Protein AF-A0A2A9P8Y3-F1 (afdb_monomer_lite)

Foldseek 3Di:
DPPLCPPCPPPDPVRSVVSVVVVVADWDWDWAQDPVRDIDIDIGRDDDPDDDDPPDPPHVCRCVVVDDPPPD

Organism: Ophiocordyceps unilateralis (NCBI:txid268505)

pLDDT: mean 78.95, std 13.92, range [38.94, 95.75]

Sequence (72 aa):
MLYDFVGTESMTSVQLSRRLAGTGKTYGLGWFRGRDGQTHCGVDEEELTGSYRHGVDDSKQNQPWNTTWDVF

Secondary structure (DSSP, 8-state):
--GGGTT-TT--HHHHHHHHHTTT---EEEEEE-TTSSEEEEEE-S--SS---TT--GGGG--GGGS-GGG-

Structure (mmCIF, N/CA/C/O backbone):
data_AF-A0A2A9P8Y3-F1
#
_entry.id   AF-A0A2A9P8Y3-F1
#
loop_
_atom_site.group_PDB
_atom_site.id
_atom_site.type_symbol
_atom_site.label_atom_id
_atom_site.label_alt_id
_atom_site.label_comp_id
_atom_site.label_asym_id
_atom_site.label_entity_id
_atom_site.label_seq_id
_atom_site.pdbx_PDB_ins_code
_atom_site.Cartn_x
_atom_site.Cartn_y
_atom_site.Cartn_z
_atom_site.occupancy
_atom_site.B_iso_or_equiv
_atom_site.auth_seq_id
_atom_site.auth_comp_id
_atom_site.auth_asym_id
_atom_site.auth_atom_id
_atom_site.pdbx_PDB_model_num
ATOM 1 N N . MET A 1 1 ? -10.284 -9.794 -0.013 1.00 70.62 1 MET A N 1
ATOM 2 C CA . MET A 1 1 ? -10.578 -9.105 -1.296 1.00 70.62 1 MET A CA 1
ATOM 3 C C . MET A 1 1 ? -10.744 -7.623 -1.001 1.00 70.62 1 MET A C 1
ATOM 5 O O . MET A 1 1 ? -11.573 -7.285 -0.166 1.00 70.62 1 MET A O 1
ATOM 9 N N . LEU A 1 2 ? -9.986 -6.763 -1.695 1.00 86.75 2 LEU A N 1
ATOM 10 C CA . LEU A 1 2 ? -9.715 -5.351 -1.356 1.00 86.75 2 LEU A CA 1
ATOM 11 C C . LEU A 1 2 ? -10.905 -4.368 -1.496 1.00 86.75 2 LEU A C 1
ATOM 13 O O . LEU A 1 2 ? -10.735 -3.229 -1.929 1.00 86.75 2 LEU A O 1
ATOM 17 N N . TYR A 1 3 ? -12.122 -4.771 -1.126 1.00 89.44 3 TYR A N 1
ATOM 18 C CA . TYR A 1 3 ? -13.321 -3.928 -1.197 1.00 89.44 3 TYR A CA 1
ATOM 19 C C . TYR A 1 3 ? -13.225 -2.656 -0.348 1.00 89.44 3 TYR A C 1
ATOM 21 O O . TYR A 1 3 ? -13.839 -1.645 -0.682 1.00 89.44 3 TYR A O 1
ATOM 29 N N . ASP A 1 4 ? -12.422 -2.672 0.714 1.00 90.25 4 ASP A N 1
ATOM 30 C CA . ASP A 1 4 ? -12.234 -1.527 1.608 1.00 90.25 4 ASP A CA 1
ATOM 31 C C . ASP A 1 4 ? -11.583 -0.312 0.912 1.00 90.25 4 ASP A C 1
ATOM 33 O O . ASP A 1 4 ? -11.798 0.834 1.332 1.00 90.25 4 ASP A O 1
ATOM 37 N N . PHE A 1 5 ? -10.866 -0.556 -0.194 1.00 90.00 5 PHE A N 1
ATOM 38 C CA . PHE A 1 5 ? -10.225 0.452 -1.049 1.00 90.00 5 PHE A CA 1
ATOM 39 C C . PHE A 1 5 ? -11.139 0.996 -2.159 1.00 90.00 5 PHE A C 1
ATOM 41 O O . PHE A 1 5 ? -10.781 1.949 -2.849 1.00 90.00 5 PHE A O 1
ATOM 4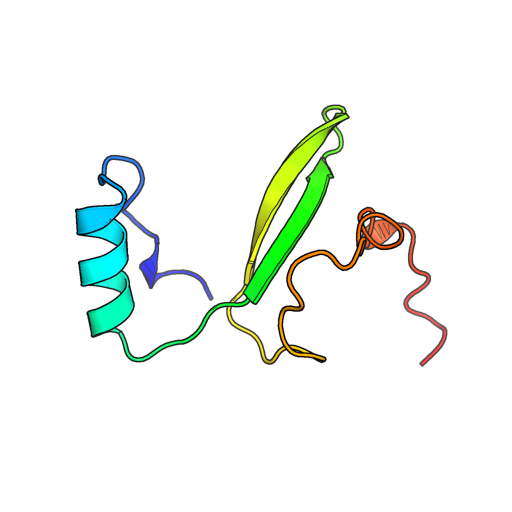8 N N . VAL A 1 6 ? -12.333 0.430 -2.357 1.00 91.69 6 VAL A N 1
ATOM 49 C CA . VAL A 1 6 ? -13.269 0.947 -3.365 1.00 91.69 6 VAL A CA 1
ATOM 50 C C . VAL A 1 6 ? -13.745 2.346 -2.960 1.00 91.69 6 VAL A C 1
ATOM 52 O O . VAL A 1 6 ? -14.218 2.554 -1.838 1.00 91.69 6 VAL A O 1
ATOM 55 N N . GLY A 1 7 ? -13.635 3.306 -3.885 1.00 93.12 7 GLY A N 1
ATOM 56 C CA . GLY A 1 7 ? -14.031 4.700 -3.669 1.00 93.12 7 GLY A CA 1
ATOM 57 C C . GLY A 1 7 ? -13.004 5.528 -2.894 1.00 93.12 7 GLY A C 1
ATOM 58 O O . GLY A 1 7 ? -13.351 6.585 -2.363 1.00 93.12 7 GLY A O 1
ATOM 59 N N . THR A 1 8 ? -11.763 5.047 -2.750 1.00 92.25 8 THR A N 1
ATOM 60 C CA . THR A 1 8 ? -10.697 5.787 -2.060 1.00 92.25 8 THR A CA 1
ATOM 61 C C . THR A 1 8 ? -9.725 6.496 -3.000 1.00 92.25 8 THR A C 1
ATOM 63 O O . THR A 1 8 ? -8.784 7.123 -2.525 1.00 92.25 8 THR A O 1
ATOM 66 N N . GLU A 1 9 ? -9.935 6.433 -4.317 1.00 92.75 9 GLU A N 1
ATOM 67 C CA . GLU A 1 9 ? -9.035 6.978 -5.347 1.00 92.75 9 GLU A CA 1
ATOM 68 C C . GLU A 1 9 ? -8.776 8.489 -5.232 1.00 92.75 9 GLU A C 1
ATOM 70 O O . GLU A 1 9 ? -7.736 8.973 -5.668 1.00 92.75 9 GLU A O 1
ATOM 75 N N . SER A 1 10 ? -9.700 9.232 -4.619 1.00 95.31 10 SER A N 1
ATOM 76 C CA . SER A 1 10 ? -9.597 10.681 -4.395 1.00 95.31 10 SER A CA 1
ATOM 77 C C . SER A 1 10 ? -9.229 11.062 -2.954 1.00 95.31 10 SER A C 1
ATOM 79 O O . SER A 1 10 ? -9.106 12.248 -2.640 1.00 95.31 10 SER A O 1
ATOM 81 N N . MET A 1 11 ? -9.066 10.084 -2.056 1.00 95.75 11 MET A N 1
ATOM 82 C CA . MET A 1 11 ? -8.789 10.348 -0.645 1.00 95.75 11 MET A CA 1
ATOM 83 C C . MET A 1 11 ? -7.334 10.757 -0.419 1.00 95.75 11 MET A C 1
ATOM 85 O O . MET A 1 11 ? -6.399 10.190 -0.979 1.00 95.75 11 MET A O 1
ATOM 89 N N . THR A 1 12 ? -7.131 11.702 0.497 1.00 95.06 12 THR A N 1
ATOM 90 C CA . THR A 1 12 ? -5.798 11.983 1.045 1.00 95.06 12 THR A CA 1
ATOM 91 C C . THR A 1 12 ? -5.309 10.814 1.902 1.00 95.06 12 THR A C 1
ATOM 93 O O . THR A 1 12 ? -6.108 10.042 2.440 1.00 95.06 12 THR A O 1
ATOM 96 N N . SER A 1 13 ? -3.996 10.727 2.121 1.00 89.62 13 SER A N 1
ATOM 97 C CA . SER A 1 13 ? -3.394 9.694 2.977 1.00 89.62 13 SER A CA 1
ATOM 98 C C . SER A 1 13 ? -3.999 9.658 4.386 1.00 89.62 13 SER A C 1
ATOM 100 O O . SER A 1 13 ? -4.233 8.586 4.932 1.00 89.62 13 SER A O 1
ATOM 102 N N . VAL A 1 14 ? -4.335 10.817 4.962 1.00 95.31 14 VAL A N 1
ATOM 103 C CA . VAL A 1 14 ? -4.973 10.906 6.286 1.00 95.31 14 VAL A CA 1
ATOM 104 C C . VAL A 1 14 ? -6.392 10.330 6.270 1.00 95.31 14 VAL A C 1
ATOM 106 O O . VAL A 1 14 ? -6.778 9.622 7.201 1.00 95.31 14 VAL A O 1
ATOM 109 N N . GLN A 1 15 ? -7.178 10.626 5.232 1.00 95.25 15 GLN A N 1
ATOM 110 C CA . GLN A 1 15 ? -8.539 10.099 5.089 1.00 95.25 15 GLN A CA 1
ATOM 111 C C . GLN A 1 15 ? -8.528 8.586 4.872 1.00 95.25 15 GLN A C 1
ATOM 113 O O . GLN A 1 15 ? -9.275 7.874 5.543 1.00 95.25 15 GLN A O 1
ATOM 118 N N . LEU A 1 16 ? -7.639 8.101 4.000 1.00 92.94 16 LEU A N 1
ATOM 119 C CA . LEU A 1 16 ? -7.472 6.677 3.734 1.00 92.94 16 LEU A CA 1
ATOM 120 C C . LEU A 1 16 ? -7.056 5.921 5.003 1.00 92.94 16 LEU A C 1
ATOM 122 O O . LEU A 1 16 ? -7.712 4.949 5.369 1.00 92.94 16 LEU A O 1
ATOM 126 N N . SER A 1 17 ? -6.049 6.412 5.733 1.00 90.75 17 SER A N 1
ATOM 127 C CA . SER A 1 17 ? -5.598 5.793 6.987 1.00 90.75 17 SER A CA 1
ATOM 128 C C . SER A 1 17 ? -6.711 5.701 8.029 1.00 90.75 17 SER A C 1
ATOM 130 O O . SER A 1 17 ? -6.864 4.667 8.673 1.00 90.75 17 SER A O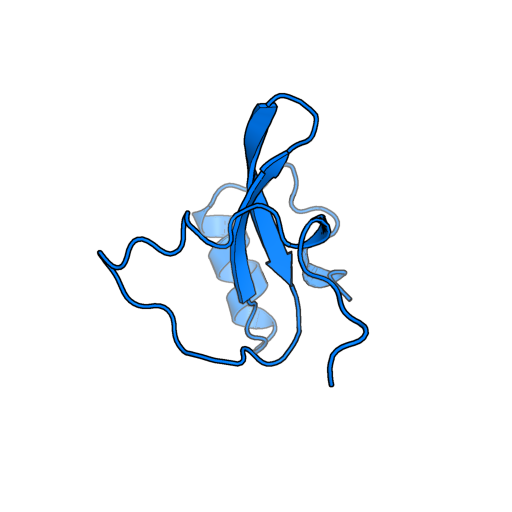 1
ATOM 132 N N . ARG A 1 18 ? -7.530 6.750 8.183 1.00 93.31 18 ARG A N 1
ATOM 133 C CA . ARG A 1 18 ? -8.675 6.726 9.111 1.00 93.31 18 ARG A CA 1
ATOM 134 C C . ARG A 1 18 ? -9.736 5.713 8.692 1.00 93.31 18 ARG A C 1
ATOM 136 O O . ARG A 1 18 ? -10.249 4.997 9.546 1.00 93.31 18 ARG A O 1
ATOM 143 N N . ARG A 1 19 ? -10.061 5.648 7.397 1.00 91.12 19 ARG A N 1
ATOM 144 C CA . ARG A 1 19 ? -11.035 4.690 6.858 1.00 91.12 19 ARG A CA 1
ATOM 145 C C . ARG A 1 19 ? -10.571 3.254 7.089 1.00 91.12 19 ARG A C 1
ATOM 147 O O . ARG A 1 19 ? -11.322 2.468 7.655 1.00 91.12 19 ARG A O 1
ATOM 154 N N . LEU A 1 20 ? -9.338 2.935 6.696 1.00 91.50 20 LEU A N 1
ATOM 155 C CA . LEU A 1 20 ? -8.793 1.582 6.813 1.00 91.50 20 LEU A CA 1
ATOM 156 C C . LEU A 1 20 ? -8.621 1.161 8.278 1.00 91.50 20 LEU A C 1
ATOM 158 O O . LEU A 1 20 ? -8.953 0.027 8.612 1.00 91.50 20 LEU A O 1
ATOM 162 N N . ALA A 1 21 ? -8.219 2.071 9.172 1.00 90.38 21 ALA A N 1
ATOM 163 C CA . ALA A 1 21 ? -8.147 1.788 10.609 1.00 90.38 21 ALA A CA 1
ATOM 164 C C . ALA A 1 21 ? -9.505 1.372 11.206 1.00 90.38 21 ALA A C 1
ATOM 166 O O . ALA A 1 21 ? -9.551 0.533 12.102 1.00 90.38 21 ALA A O 1
ATOM 167 N N . GLY A 1 22 ? -10.615 1.909 10.684 1.00 88.88 22 GLY A N 1
ATOM 168 C CA . GLY A 1 22 ? -11.967 1.543 11.113 1.00 88.88 22 GLY A CA 1
ATOM 169 C C . GLY A 1 22 ? -12.401 0.125 10.723 1.00 88.88 22 GLY A C 1
ATOM 170 O O . GLY A 1 22 ? -13.360 -0.385 11.293 1.00 88.88 22 GLY A O 1
ATOM 171 N N . THR A 1 23 ? -11.705 -0.524 9.784 1.00 89.94 23 THR A N 1
ATOM 172 C CA . THR A 1 23 ? -12.042 -1.888 9.332 1.00 89.94 23 THR A CA 1
ATOM 173 C C . THR A 1 23 ? -11.530 -2.975 10.278 1.00 89.94 23 THR A C 1
ATOM 175 O O . THR A 1 23 ? -12.008 -4.104 10.222 1.00 89.94 23 THR A O 1
ATOM 178 N N . GLY A 1 24 ? -10.546 -2.659 11.132 1.00 89.00 24 GLY A N 1
ATOM 179 C CA . GLY A 1 24 ? -9.862 -3.641 11.982 1.00 89.00 24 GLY A CA 1
ATOM 180 C C . GLY A 1 24 ? -9.005 -4.658 11.217 1.00 89.00 24 GLY A C 1
ATOM 181 O O . GLY A 1 24 ? -8.494 -5.597 11.824 1.00 89.00 24 GLY A O 1
ATOM 182 N N . LYS A 1 25 ? -8.844 -4.489 9.900 1.00 88.31 25 LYS A N 1
ATOM 183 C CA . LYS A 1 25 ? -8.061 -5.380 9.042 1.00 88.31 25 LYS A CA 1
ATOM 184 C C . LYS A 1 25 ? -6.596 -4.966 8.980 1.00 88.31 25 LYS A C 1
ATOM 186 O O . LYS A 1 25 ? -6.239 -3.816 9.241 1.00 88.31 25 LYS A O 1
ATOM 191 N N . THR A 1 26 ? -5.759 -5.913 8.571 1.00 86.25 26 THR A N 1
ATOM 192 C CA . THR A 1 26 ? -4.354 -5.671 8.229 1.00 86.25 26 THR A CA 1
ATOM 193 C C . THR A 1 26 ? -4.122 -6.036 6.772 1.00 86.25 26 THR A C 1
ATOM 195 O O . THR A 1 26 ? -4.830 -6.881 6.229 1.00 86.25 26 THR A O 1
ATOM 198 N N . TYR A 1 27 ? -3.167 -5.357 6.142 1.00 86.88 27 TYR A N 1
ATOM 199 C CA . TYR A 1 27 ? -2.864 -5.531 4.728 1.00 86.88 27 TYR A CA 1
ATOM 200 C C . TYR A 1 27 ? -1.364 -5.697 4.535 1.00 86.88 27 TYR A C 1
ATOM 202 O O . TYR A 1 27 ? -0.562 -4.987 5.152 1.00 86.88 27 TYR A O 1
ATOM 210 N N . GLY A 1 28 ? -1.006 -6.613 3.646 1.00 84.12 28 GLY A N 1
ATOM 211 C CA . GLY A 1 28 ? 0.328 -6.748 3.099 1.00 84.12 28 GLY A CA 1
ATOM 212 C C . GLY A 1 28 ? 0.675 -5.590 2.180 1.00 84.12 28 GLY A C 1
ATOM 213 O O . GLY A 1 28 ? -0.157 -5.165 1.381 1.00 84.12 28 GLY A O 1
ATOM 214 N N . LEU A 1 29 ? 1.912 -5.100 2.275 1.00 83.12 29 LEU A N 1
ATOM 215 C CA . LEU A 1 29 ? 2.476 -4.117 1.352 1.00 83.12 29 LEU A CA 1
ATOM 216 C C . LEU A 1 29 ? 3.802 -4.638 0.806 1.00 83.12 29 LEU A C 1
ATOM 218 O O . LEU A 1 29 ? 4.676 -5.041 1.574 1.00 83.12 29 LEU A O 1
ATOM 222 N N . GLY A 1 30 ? 3.966 -4.587 -0.513 1.00 78.50 30 GLY A N 1
ATOM 223 C CA . GLY A 1 30 ? 5.186 -5.028 -1.184 1.00 78.50 30 GLY A CA 1
ATOM 224 C C . GLY A 1 30 ? 5.490 -4.197 -2.423 1.00 78.50 30 GLY A C 1
ATOM 225 O O . GLY A 1 30 ? 4.583 -3.751 -3.118 1.00 78.50 30 GLY A O 1
ATOM 226 N N . TRP A 1 31 ? 6.773 -3.990 -2.716 1.00 82.81 31 TRP A N 1
ATOM 227 C CA . TRP A 1 31 ? 7.207 -3.280 -3.919 1.00 82.81 31 TRP A CA 1
ATOM 228 C C . TRP A 1 31 ? 7.608 -4.275 -5.005 1.00 82.81 31 TRP A C 1
ATOM 230 O O . TRP A 1 31 ? 8.431 -5.159 -4.769 1.00 82.81 31 TRP A O 1
ATOM 240 N N . PHE A 1 32 ? 7.067 -4.113 -6.209 1.00 80.94 32 PHE A N 1
ATOM 241 C CA . PHE A 1 32 ? 7.403 -4.955 -7.357 1.00 80.94 32 PHE A CA 1
ATOM 242 C C . PHE A 1 32 ? 7.653 -4.112 -8.608 1.00 80.94 32 PHE A C 1
ATOM 244 O O . PHE A 1 32 ? 7.174 -2.982 -8.718 1.00 80.94 32 PHE A O 1
ATOM 251 N N . ARG A 1 33 ? 8.412 -4.656 -9.566 1.00 85.06 33 ARG A N 1
ATOM 252 C CA . ARG A 1 33 ? 8.671 -3.977 -10.842 1.00 85.06 33 ARG A CA 1
ATOM 253 C C . ARG A 1 33 ? 7.625 -4.368 -11.876 1.00 85.06 33 ARG A C 1
ATOM 255 O O . ARG A 1 33 ? 7.672 -5.469 -12.405 1.00 85.06 33 ARG A O 1
ATOM 262 N N . GLY A 1 34 ? 6.708 -3.466 -12.194 1.00 84.50 34 GLY A N 1
ATOM 263 C CA . GLY A 1 34 ? 5.663 -3.692 -13.185 1.00 84.50 34 GLY A CA 1
ATOM 264 C C . GLY A 1 34 ? 6.212 -3.997 -14.580 1.00 84.50 34 GLY A C 1
ATOM 265 O O . GLY A 1 34 ? 7.370 -3.724 -14.908 1.00 84.50 34 GLY A O 1
ATOM 266 N N . ARG A 1 35 ? 5.348 -4.544 -15.444 1.00 84.81 35 ARG A N 1
ATOM 267 C CA . ARG A 1 35 ? 5.670 -4.792 -16.865 1.00 84.81 35 ARG A CA 1
ATOM 268 C C . ARG A 1 35 ? 5.952 -3.503 -17.641 1.00 84.81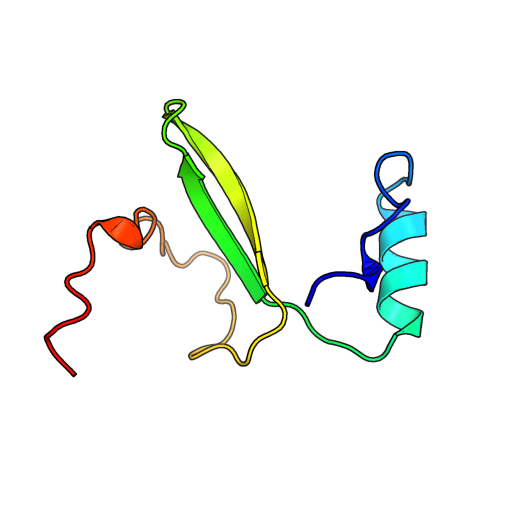 35 ARG A C 1
ATOM 270 O O . ARG A 1 35 ? 6.605 -3.543 -18.675 1.00 84.81 35 ARG A O 1
ATOM 277 N N . ASP A 1 36 ? 5.478 -2.374 -17.123 1.00 89.94 36 ASP A N 1
ATOM 278 C CA . ASP A 1 36 ? 5.784 -1.022 -17.593 1.00 89.94 36 ASP A CA 1
ATOM 279 C C . ASP A 1 36 ? 7.193 -0.545 -17.192 1.00 89.94 36 ASP A C 1
ATOM 281 O O . ASP A 1 36 ? 7.594 0.571 -17.515 1.00 89.94 36 ASP A O 1
ATOM 285 N N . GLY A 1 37 ? 7.952 -1.382 -16.482 1.00 87.94 37 GLY A N 1
ATOM 286 C CA . GLY A 1 37 ? 9.298 -1.091 -16.017 1.00 87.94 37 GLY A CA 1
ATOM 287 C C . GLY A 1 37 ? 9.358 -0.223 -14.761 1.00 87.94 37 GLY A C 1
ATOM 288 O O . GLY A 1 37 ? 10.474 -0.015 -14.276 1.00 87.94 37 GLY A O 1
ATOM 289 N N . GLN A 1 38 ? 8.219 0.238 -14.232 1.00 89.00 38 GLN A N 1
ATOM 290 C CA . GLN A 1 38 ? 8.126 1.107 -13.056 1.00 89.00 38 GLN A CA 1
ATOM 291 C C . GLN A 1 38 ? 7.965 0.299 -11.762 1.00 89.00 38 GLN A C 1
ATOM 293 O O . GLN A 1 38 ? 7.566 -0.864 -11.781 1.00 89.00 38 GLN A O 1
ATOM 298 N N . THR A 1 39 ? 8.288 0.910 -10.622 1.00 86.50 39 THR A N 1
ATOM 299 C CA . THR A 1 39 ? 8.081 0.300 -9.302 1.00 86.50 39 THR A CA 1
ATOM 300 C C . THR A 1 39 ? 6.675 0.615 -8.803 1.00 86.50 39 THR A C 1
ATOM 302 O O . THR A 1 39 ? 6.309 1.783 -8.697 1.00 86.50 39 THR A O 1
ATOM 305 N N . HIS A 1 40 ? 5.917 -0.420 -8.449 1.00 85.38 40 HIS A N 1
ATOM 306 C CA . HIS A 1 40 ? 4.544 -0.319 -7.954 1.00 85.38 40 HIS A CA 1
ATOM 307 C C . HIS A 1 40 ? 4.433 -0.873 -6.538 1.00 85.38 40 HIS A C 1
ATOM 309 O O . HIS A 1 40 ? 5.158 -1.801 -6.172 1.00 85.38 40 HIS A O 1
ATOM 315 N N . CYS A 1 41 ? 3.509 -0.316 -5.754 1.00 85.56 41 CYS A N 1
ATOM 316 C CA . CYS A 1 41 ? 3.119 -0.871 -4.461 1.00 85.56 41 CYS A CA 1
ATOM 317 C C . CYS A 1 41 ? 1.968 -1.858 -4.674 1.00 85.56 41 CYS A C 1
ATOM 319 O O . CYS A 1 41 ? 0.884 -1.459 -5.099 1.00 85.56 41 CYS A O 1
ATOM 321 N N . GLY A 1 42 ? 2.204 -3.133 -4.391 1.00 85.62 42 GLY A N 1
ATOM 322 C CA . GLY A 1 42 ? 1.161 -4.139 -4.257 1.00 85.62 42 GLY A CA 1
ATOM 323 C C . GLY A 1 42 ? 0.545 -4.075 -2.866 1.00 85.62 42 GLY A C 1
ATOM 324 O O . GLY A 1 42 ? 1.260 -3.910 -1.876 1.00 85.62 42 GLY A O 1
ATOM 325 N N . VAL A 1 43 ? -0.775 -4.215 -2.814 1.00 87.75 43 VAL A N 1
ATOM 326 C CA . VAL A 1 43 ? -1.545 -4.331 -1.575 1.00 87.75 43 VAL A CA 1
ATOM 327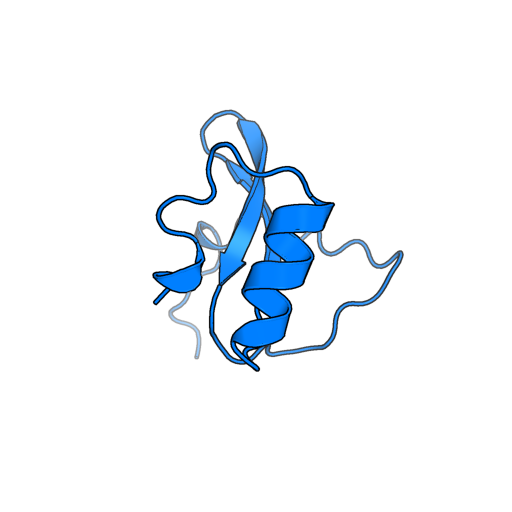 C C . VAL A 1 43 ? -2.257 -5.669 -1.606 1.00 87.75 43 VAL A C 1
ATOM 329 O O . VAL A 1 43 ? -2.828 -6.016 -2.639 1.00 87.75 43 VAL A O 1
ATOM 332 N N . ASP A 1 44 ? -2.237 -6.392 -0.494 1.00 86.75 44 ASP A N 1
ATOM 333 C CA . ASP A 1 44 ? -2.922 -7.675 -0.380 1.00 86.75 44 ASP A CA 1
ATOM 334 C C . ASP A 1 44 ? -3.581 -7.856 0.994 1.00 86.75 44 ASP A C 1
ATOM 336 O O . ASP A 1 44 ? -3.154 -7.261 1.983 1.00 86.75 44 ASP A O 1
ATOM 340 N N . GLU A 1 45 ? -4.646 -8.650 1.055 1.00 86.62 45 GLU A N 1
ATOM 341 C CA . GLU A 1 45 ? -5.406 -8.959 2.276 1.00 86.62 45 GLU A CA 1
ATOM 342 C C . GLU A 1 45 ? -5.240 -10.444 2.624 1.00 86.62 45 GLU A C 1
ATOM 344 O O . GLU A 1 45 ? -6.212 -11.197 2.687 1.00 86.62 45 GLU A O 1
ATOM 349 N N . GLU A 1 46 ? -3.990 -10.862 2.814 1.00 80.00 46 GLU A N 1
ATOM 350 C CA . GLU A 1 46 ? -3.599 -12.230 3.159 1.00 80.00 46 GLU A CA 1
ATOM 351 C C . GLU A 1 46 ? -2.527 -12.228 4.263 1.00 80.00 46 GLU A C 1
ATOM 353 O O . GLU A 1 46 ? -1.906 -11.200 4.559 1.00 80.00 46 GLU A O 1
ATOM 358 N N . GLU A 1 47 ? -2.330 -13.377 4.916 1.00 77.75 47 GLU A N 1
ATOM 359 C CA . GLU A 1 47 ? -1.308 -13.527 5.953 1.00 77.75 47 GLU A CA 1
ATOM 360 C C . GLU A 1 47 ? 0.092 -13.464 5.335 1.00 77.75 47 GLU A C 1
ATOM 362 O O . GLU A 1 47 ? 0.416 -14.176 4.384 1.00 77.75 47 GLU A O 1
ATOM 367 N N . LEU A 1 48 ? 0.946 -12.606 5.891 1.00 74.69 48 LEU A N 1
ATOM 368 C CA . LEU A 1 48 ? 2.317 -12.484 5.421 1.00 74.69 48 LEU A CA 1
ATOM 369 C C . LEU A 1 48 ? 3.170 -13.621 5.973 1.00 74.69 48 LEU A C 1
ATOM 371 O O . LEU A 1 48 ? 3.186 -13.881 7.174 1.00 74.69 48 LEU A O 1
ATOM 375 N N . THR A 1 49 ? 3.990 -14.211 5.109 1.00 71.81 49 THR A N 1
ATOM 376 C CA . THR A 1 49 ? 5.015 -15.194 5.494 1.00 71.81 49 THR A CA 1
ATOM 377 C C . THR A 1 49 ? 6.130 -14.599 6.363 1.00 71.81 49 THR A C 1
ATOM 379 O O . THR A 1 49 ? 6.937 -15.338 6.927 1.00 71.81 49 THR A O 1
ATOM 382 N N . GLY A 1 50 ? 6.185 -13.271 6.508 1.00 70.69 50 GLY A N 1
ATOM 383 C CA . GLY A 1 50 ? 7.110 -12.590 7.404 1.00 70.69 50 GLY A CA 1
ATOM 384 C C . GLY A 1 50 ? 6.759 -11.122 7.641 1.00 70.69 50 GLY A C 1
ATOM 385 O O . GLY A 1 50 ? 6.055 -10.486 6.859 1.00 70.69 50 GLY A O 1
ATOM 386 N N . SER A 1 51 ? 7.280 -10.570 8.736 1.00 70.25 51 SER A N 1
ATOM 387 C CA . SER A 1 51 ? 7.105 -9.158 9.083 1.00 70.25 51 SER A CA 1
ATOM 388 C C . SER A 1 51 ? 7.943 -8.238 8.195 1.00 70.25 51 SER A C 1
ATOM 390 O O . SER A 1 51 ? 9.070 -8.571 7.817 1.00 70.25 51 SER A O 1
ATOM 392 N N . TYR A 1 52 ? 7.436 -7.026 7.955 1.00 68.12 52 TYR A N 1
ATOM 393 C CA . TYR A 1 52 ? 8.206 -5.951 7.330 1.00 68.12 52 TYR A CA 1
ATOM 394 C C . TYR A 1 52 ? 9.495 -5.657 8.116 1.00 68.12 52 TYR A C 1
ATOM 396 O O . TYR A 1 52 ? 9.466 -5.492 9.339 1.00 68.12 52 TYR A O 1
ATOM 404 N N . ARG A 1 53 ? 10.627 -5.543 7.409 1.00 65.94 53 ARG A N 1
ATOM 405 C CA . ARG A 1 53 ? 11.930 -5.175 7.980 1.00 65.94 53 ARG A CA 1
ATOM 406 C C . ARG A 1 53 ? 12.484 -3.942 7.273 1.00 65.94 53 ARG A C 1
ATOM 408 O O . ARG A 1 53 ? 12.884 -3.995 6.115 1.00 65.94 53 ARG A O 1
ATOM 415 N N . HIS A 1 54 ? 12.521 -2.821 7.987 1.00 65.44 54 HIS A N 1
ATOM 416 C CA . HIS A 1 54 ? 13.042 -1.568 7.448 1.00 65.44 54 HIS A CA 1
ATOM 417 C C . HIS A 1 54 ? 14.539 -1.684 7.112 1.00 65.44 54 HIS A C 1
ATOM 419 O O . HIS A 1 54 ? 15.319 -2.172 7.928 1.00 65.44 54 HIS A O 1
ATOM 425 N N . GLY A 1 55 ? 14.941 -1.231 5.922 1.00 64.94 55 GLY A N 1
ATOM 426 C CA . GLY A 1 55 ? 16.338 -1.267 5.467 1.00 64.94 55 GLY A CA 1
ATOM 427 C C . GLY A 1 55 ? 16.828 -2.627 4.952 1.00 64.94 55 GLY A C 1
ATOM 428 O O . GLY A 1 55 ? 17.994 -2.739 4.578 1.00 64.94 55 GLY A O 1
ATOM 429 N N . VAL A 1 56 ? 15.963 -3.646 4.904 1.00 65.25 56 VAL A N 1
ATOM 430 C CA . VAL A 1 56 ? 16.260 -4.913 4.226 1.00 65.25 56 VAL A CA 1
ATOM 431 C C . VAL A 1 56 ? 15.872 -4.783 2.757 1.00 65.25 56 VAL A C 1
ATOM 433 O O . VAL A 1 56 ? 14.748 -4.410 2.427 1.00 65.25 56 VAL A O 1
ATOM 436 N N . ASP A 1 57 ? 16.829 -5.056 1.873 1.00 62.25 57 ASP A N 1
ATOM 437 C CA . ASP A 1 57 ? 16.619 -5.013 0.431 1.00 62.25 57 ASP A CA 1
ATOM 438 C C . ASP A 1 57 ? 15.950 -6.305 -0.064 1.00 62.25 57 ASP A C 1
ATOM 440 O O . ASP A 1 57 ? 16.608 -7.246 -0.515 1.00 62.25 57 ASP A O 1
ATOM 444 N N . ASP A 1 58 ? 14.621 -6.336 0.011 1.00 59.56 58 ASP A N 1
ATOM 445 C CA . ASP A 1 58 ? 13.801 -7.399 -0.578 1.00 59.56 58 A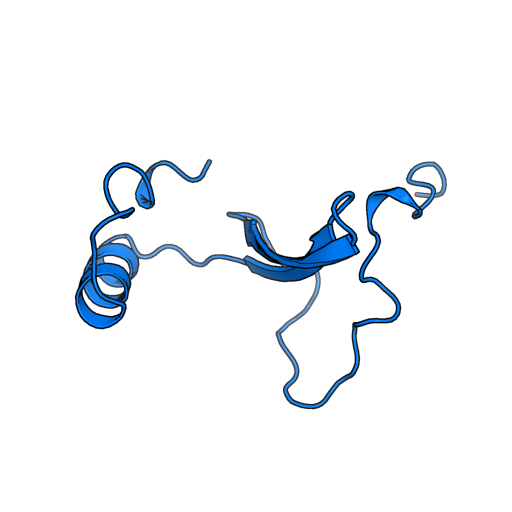SP A CA 1
ATOM 446 C C . ASP A 1 58 ? 13.617 -7.217 -2.103 1.00 59.56 58 ASP A C 1
ATOM 448 O O . ASP A 1 58 ? 12.893 -7.985 -2.739 1.00 59.56 58 ASP A O 1
ATOM 452 N N . SER A 1 59 ? 14.308 -6.257 -2.749 1.00 54.72 59 SER A N 1
ATOM 453 C CA . SER A 1 59 ? 14.217 -6.049 -4.207 1.00 54.72 59 SER A CA 1
ATOM 454 C C . SER A 1 59 ? 14.682 -7.256 -5.023 1.00 54.72 59 SER A C 1
ATOM 456 O O . SER A 1 59 ? 14.314 -7.390 -6.188 1.00 54.72 59 SER A O 1
ATOM 458 N N . LYS A 1 60 ? 15.420 -8.192 -4.413 1.00 55.12 60 LYS A N 1
ATOM 459 C CA . LYS A 1 60 ? 15.757 -9.481 -5.035 1.00 55.12 60 LYS A CA 1
ATOM 460 C C . LYS A 1 60 ? 14.534 -10.376 -5.286 1.00 55.12 60 LYS A C 1
ATOM 462 O O . LYS A 1 60 ? 14.642 -11.304 -6.079 1.00 55.12 60 LYS A O 1
ATOM 467 N N . GLN A 1 61 ? 13.391 -10.092 -4.657 1.00 59.78 61 GLN A N 1
ATOM 468 C CA . GLN A 1 61 ? 12.114 -10.799 -4.835 1.00 59.78 61 GLN A CA 1
ATOM 469 C C . GLN A 1 61 ? 11.057 -9.951 -5.576 1.00 59.78 61 GLN A C 1
ATOM 471 O O . GLN A 1 61 ? 9.872 -10.267 -5.559 1.00 59.78 61 GLN A O 1
ATOM 476 N N . ASN A 1 62 ? 11.456 -8.874 -6.265 1.00 64.38 62 ASN A N 1
ATOM 477 C CA . ASN A 1 62 ? 10.536 -7.889 -6.863 1.00 64.38 62 ASN A CA 1
ATOM 478 C C . ASN A 1 62 ? 9.861 -8.304 -8.190 1.00 64.38 62 ASN A C 1
ATOM 480 O O . ASN A 1 62 ? 9.251 -7.462 -8.858 1.00 64.38 62 ASN A O 1
ATOM 484 N N . GLN A 1 63 ? 9.992 -9.573 -8.584 1.00 67.94 63 GLN A N 1
ATOM 485 C CA . GLN A 1 63 ? 9.374 -10.173 -9.771 1.00 67.94 63 GLN A CA 1
ATOM 486 C C . GLN A 1 63 ? 8.744 -11.523 -9.391 1.00 67.94 63 GLN A C 1
ATOM 488 O O . GLN A 1 63 ? 9.238 -12.568 -9.815 1.00 67.94 63 GLN A O 1
ATOM 493 N N . PRO A 1 64 ? 7.668 -11.532 -8.584 1.00 63.53 64 PRO A N 1
ATOM 494 C CA . PRO A 1 64 ? 7.067 -12.765 -8.066 1.00 63.53 64 PRO A CA 1
ATOM 495 C C . PRO A 1 64 ? 6.582 -13.733 -9.161 1.00 63.53 64 PRO A C 1
ATOM 497 O O . PRO A 1 64 ? 6.480 -14.930 -8.923 1.00 63.53 64 PRO A O 1
ATOM 500 N N . TRP A 1 65 ? 6.337 -13.253 -10.385 1.00 68.31 65 TRP A N 1
ATOM 501 C CA . TRP A 1 65 ? 6.000 -14.090 -11.548 1.00 68.31 65 TRP A CA 1
ATOM 502 C C . TRP A 1 65 ? 7.189 -14.840 -12.166 1.00 68.31 65 TRP A C 1
ATOM 504 O O . TRP A 1 65 ? 6.969 -15.701 -13.011 1.00 68.31 65 TRP A O 1
ATOM 514 N N . ASN A 1 66 ? 8.430 -14.520 -11.785 1.00 67.81 66 ASN A N 1
ATOM 515 C CA . ASN A 1 66 ? 9.612 -15.296 -12.173 1.00 67.81 66 ASN A CA 1
ATOM 516 C C . ASN A 1 66 ? 9.919 -16.421 -11.172 1.00 67.81 66 ASN A C 1
ATOM 518 O O . ASN A 1 66 ? 10.840 -17.203 -11.401 1.00 67.81 66 ASN A O 1
ATOM 522 N N . THR A 1 67 ? 9.180 -16.497 -10.063 1.00 62.38 67 THR A N 1
ATOM 523 C CA . THR A 1 67 ? 9.272 -17.608 -9.120 1.00 62.38 67 THR A CA 1
ATOM 524 C C . THR A 1 67 ? 8.538 -18.811 -9.705 1.00 62.38 67 THR A C 1
ATO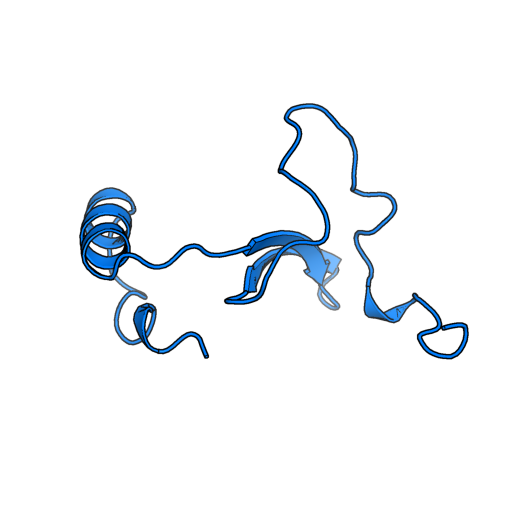M 526 O O . THR A 1 67 ? 7.347 -18.734 -10.001 1.00 62.38 67 THR A O 1
ATOM 529 N N . THR A 1 68 ? 9.243 -19.927 -9.878 1.00 53.97 68 THR A N 1
ATOM 530 C CA . THR A 1 68 ? 8.624 -21.214 -10.206 1.00 53.97 68 THR A CA 1
ATOM 531 C C . THR A 1 68 ? 7.795 -21.654 -9.000 1.00 53.97 68 THR A C 1
ATOM 533 O O . THR A 1 68 ? 8.354 -21.929 -7.942 1.00 53.97 68 THR A O 1
ATOM 536 N N . TRP A 1 69 ? 6.469 -21.681 -9.131 1.00 52.72 69 TRP A N 1
ATOM 537 C CA . TRP A 1 69 ? 5.559 -22.079 -8.045 1.00 52.72 69 TRP A CA 1
ATOM 538 C C . TRP A 1 69 ? 5.504 -23.602 -7.844 1.00 52.72 69 TRP A C 1
ATOM 540 O O . TRP A 1 69 ? 4.976 -24.078 -6.847 1.00 52.72 69 TRP A O 1
ATOM 550 N N . ASP A 1 70 ? 6.113 -24.356 -8.760 1.00 55.12 70 ASP A N 1
ATOM 551 C CA . ASP A 1 70 ? 6.030 -25.816 -8.873 1.00 55.12 70 ASP A CA 1
ATOM 552 C C . ASP A 1 70 ? 6.987 -26.574 -7.926 1.00 55.12 70 ASP A C 1
ATOM 554 O O . ASP A 1 70 ? 7.232 -27.764 -8.117 1.00 55.12 70 ASP A O 1
ATOM 558 N N . VAL A 1 71 ? 7.593 -25.892 -6.947 1.00 45.59 71 VAL A N 1
ATOM 559 C CA . VAL A 1 71 ? 8.646 -26.457 -6.076 1.00 45.59 71 VAL A CA 1
ATOM 560 C C . VAL A 1 71 ? 8.232 -26.582 -4.602 1.00 45.59 71 VAL A C 1
ATOM 562 O O . VAL A 1 71 ? 9.097 -26.778 -3.747 1.00 45.59 71 VAL A O 1
ATOM 565 N N . PHE A 1 72 ? 6.931 -26.506 -4.306 1.00 38.94 72 PHE A N 1
ATOM 566 C CA . PHE A 1 72 ? 6.361 -26.814 -2.989 1.00 38.94 72 PHE A CA 1
ATOM 567 C C . PHE A 1 72 ? 5.419 -28.016 -3.053 1.00 38.94 72 PHE A C 1
ATOM 569 O O . PHE A 1 72 ? 4.570 -28.052 -3.972 1.00 38.94 72 PHE A O 1
#

Radius of gyration: 14.56 Å; chains: 1; bounding box: 31×39×30 Å